Protein AF-A0A1R3XS45-F1 (afdb_monomer)

Organism: NCBI:txid1317125

Secondary structure (DSSP, 8-state):
-----HHHHHHHHHHHHHHHHHHHHHHHHHTHHHHHHHHHH-SHHHHHHHHHHTT--HHHHHHHHHHHHHHHHHHHHHHHHHHHHHHTTSTTHHHHHHHHHHHHHHHHHTTTTSHHHHHHHH--S---S-HHHHHHHHHHHHHHHHHHHHHHHHHHHHHHHHHHS--

Structure (mmCIF, N/CA/C/O backbone):
data_AF-A0A1R3XS45-F1
#
_entry.id   AF-A0A1R3XS45-F1
#
loop_
_atom_site.group_PDB
_atom_site.id
_atom_site.type_symbol
_atom_site.label_atom_id
_atom_site.label_alt_id
_atom_site.label_comp_id
_atom_site.label_asym_id
_atom_site.label_entity_id
_atom_site.label_seq_id
_atom_site.pdbx_PDB_ins_code
_atom_site.Cartn_x
_atom_site.Cartn_y
_atom_site.Cartn_z
_atom_site.occupancy
_atom_site.B_iso_or_equiv
_atom_site.auth_seq_id
_atom_site.auth_comp_id
_atom_site.auth_asym_id
_atom_site.auth_atom_id
_atom_site.pdbx_PDB_model_num
ATOM 1 N N . MET A 1 1 ? -26.686 -1.745 24.309 1.00 45.44 1 MET A N 1
ATOM 2 C CA . MET A 1 1 ? -26.569 -1.047 23.006 1.00 45.44 1 MET A CA 1
ATOM 3 C C . MET A 1 1 ? -25.099 -0.958 22.604 1.00 45.44 1 MET A C 1
ATOM 5 O O . MET A 1 1 ? -24.322 -0.316 23.303 1.00 45.44 1 MET A O 1
ATOM 9 N N . HIS A 1 2 ? -24.717 -1.676 21.542 1.00 52.62 2 HIS A N 1
ATOM 10 C CA . HIS A 1 2 ? -23.348 -1.794 21.024 1.00 52.62 2 HIS A CA 1
ATOM 11 C C . HIS A 1 2 ? -22.752 -0.427 20.671 1.00 52.62 2 HIS A C 1
ATOM 13 O O . HIS A 1 2 ? -23.305 0.284 19.835 1.00 52.62 2 HIS A O 1
ATOM 19 N N . ARG A 1 3 ? -21.625 -0.037 21.280 1.00 69.44 3 ARG A N 1
ATOM 20 C CA . ARG A 1 3 ? -20.949 1.216 20.907 1.00 69.44 3 ARG A CA 1
ATOM 21 C C . ARG A 1 3 ? -19.872 0.953 19.863 1.00 69.44 3 ARG A C 1
ATOM 23 O O . ARG A 1 3 ? -18.683 0.903 20.165 1.00 69.44 3 ARG A O 1
ATOM 30 N N . ILE A 1 4 ? -20.329 0.824 18.624 1.00 80.19 4 ILE A N 1
ATOM 31 C CA . ILE A 1 4 ? -19.504 0.999 17.431 1.00 80.19 4 ILE A CA 1
ATOM 32 C C . ILE A 1 4 ? -19.031 2.462 17.403 1.00 80.19 4 ILE A C 1
ATOM 34 O O . ILE A 1 4 ? -19.845 3.380 17.505 1.00 80.19 4 ILE A O 1
ATOM 38 N N . ASN A 1 5 ? -17.719 2.691 17.307 1.00 85.06 5 ASN A N 1
ATOM 39 C CA . ASN A 1 5 ? -17.135 4.027 17.230 1.00 85.06 5 ASN A CA 1
ATOM 40 C C . ASN A 1 5 ? -16.696 4.32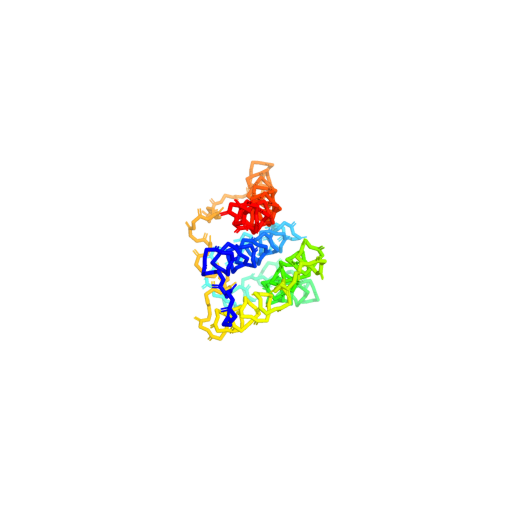7 15.784 1.00 85.06 5 ASN A C 1
ATOM 42 O O . ASN A 1 5 ? -15.669 3.801 15.340 1.00 85.06 5 ASN A O 1
ATOM 46 N N . PRO A 1 6 ? -17.409 5.205 15.053 1.00 86.00 6 PRO A N 1
ATOM 47 C CA . PRO A 1 6 ? -17.110 5.483 13.649 1.00 86.00 6 PRO A CA 1
ATOM 48 C C . PRO A 1 6 ? -15.720 6.097 13.452 1.00 86.00 6 PRO A C 1
ATOM 50 O O . PRO A 1 6 ? -15.079 5.835 12.442 1.00 86.00 6 PRO A O 1
ATOM 53 N N . ARG A 1 7 ? -15.191 6.842 14.436 1.00 88.38 7 ARG A N 1
ATOM 54 C CA . ARG A 1 7 ? -13.832 7.407 14.352 1.00 88.38 7 ARG A CA 1
ATOM 55 C C . ARG A 1 7 ? -12.769 6.313 14.325 1.00 88.38 7 ARG A C 1
ATOM 57 O O . ARG A 1 7 ? -11.798 6.420 13.588 1.00 88.38 7 ARG A O 1
ATOM 64 N N . VAL A 1 8 ? -12.961 5.255 15.112 1.00 87.75 8 VAL A N 1
ATOM 65 C CA . VAL A 1 8 ? -12.041 4.110 15.154 1.00 87.75 8 VAL A CA 1
ATOM 66 C C . VAL A 1 8 ? -12.127 3.330 13.841 1.00 87.75 8 VAL A C 1
ATOM 68 O O . VAL A 1 8 ? -11.094 2.982 13.283 1.00 87.75 8 VAL A O 1
ATOM 71 N N . ILE A 1 9 ? -13.331 3.128 13.296 1.00 89.31 9 ILE A N 1
ATOM 72 C CA . ILE A 1 9 ? -13.514 2.476 11.987 1.00 89.31 9 ILE A CA 1
ATOM 73 C C . ILE A 1 9 ? -12.807 3.261 10.880 1.00 89.31 9 ILE A C 1
ATOM 75 O O . ILE A 1 9 ? -12.050 2.675 10.111 1.00 89.31 9 ILE A O 1
ATOM 79 N N . LEU A 1 10 ? -13.019 4.578 10.818 1.00 89.75 10 LEU A N 1
ATOM 80 C CA . LEU A 1 10 ? -12.393 5.442 9.817 1.00 89.75 10 LEU A CA 1
ATOM 81 C C . LEU A 1 10 ? -10.867 5.407 9.925 1.00 89.75 10 LEU A C 1
ATOM 83 O O . LEU A 1 10 ? -10.193 5.242 8.914 1.00 89.75 10 LEU A O 1
ATOM 87 N N . LEU A 1 11 ? -10.321 5.480 11.145 1.00 91.50 11 LEU A N 1
ATOM 88 C CA . LEU A 1 11 ? -8.878 5.379 11.366 1.00 91.50 11 LEU A CA 1
ATOM 89 C C . LEU A 1 11 ? -8.320 4.045 10.875 1.00 91.50 11 LEU A C 1
ATOM 91 O O . LEU A 1 11 ? -7.337 4.038 10.148 1.00 91.50 11 LEU A O 1
ATOM 95 N N . HIS A 1 12 ? -8.948 2.923 11.221 1.00 91.19 12 HIS A N 1
ATOM 96 C CA . HIS A 1 12 ? -8.464 1.612 10.787 1.00 91.19 12 HIS A CA 1
ATOM 97 C C . HIS A 1 12 ? -8.687 1.355 9.289 1.00 91.19 12 HIS A C 1
ATOM 99 O O . HIS A 1 12 ? -7.879 0.671 8.671 1.00 91.19 12 HIS A O 1
ATOM 105 N N . SER A 1 13 ? -9.701 1.968 8.675 1.00 91.06 13 SER A N 1
ATOM 106 C CA . SER A 1 13 ? -9.865 1.967 7.214 1.00 91.06 13 SER A CA 1
ATOM 107 C C . SER A 1 13 ? -8.743 2.761 6.534 1.00 91.06 13 SER A C 1
ATOM 109 O O . SER A 1 13 ? -8.177 2.315 5.540 1.00 91.06 13 SER A O 1
ATOM 111 N N . LEU A 1 14 ? -8.351 3.899 7.116 1.00 91.81 14 LEU A N 1
ATOM 112 C CA . LEU A 1 14 ? -7.218 4.696 6.647 1.00 91.81 14 LEU A CA 1
ATOM 113 C C . LEU A 1 14 ? -5.878 3.966 6.837 1.00 91.81 14 LEU A C 1
ATOM 115 O O . LEU A 1 14 ? -5.014 4.054 5.973 1.00 91.81 14 LEU A O 1
ATOM 119 N N . VAL A 1 15 ? -5.712 3.199 7.922 1.00 92.94 15 VAL A N 1
ATOM 120 C CA . VAL A 1 15 ? -4.543 2.320 8.125 1.00 92.94 15 VAL A CA 1
ATOM 121 C C . VAL A 1 15 ? -4.417 1.317 6.980 1.00 92.94 15 VAL A C 1
ATOM 123 O O . VAL A 1 15 ? -3.327 1.153 6.441 1.00 92.94 15 VAL A O 1
ATOM 126 N N . VAL A 1 16 ? -5.522 0.671 6.593 1.00 93.00 16 VAL A N 1
ATOM 127 C CA . VAL A 1 16 ? -5.547 -0.280 5.472 1.00 93.00 16 VAL A CA 1
ATOM 128 C C . VAL A 1 16 ? -5.179 0.403 4.158 1.00 93.00 16 VAL A C 1
ATOM 130 O O . VAL A 1 16 ? -4.347 -0.117 3.417 1.00 93.00 16 VAL A O 1
ATOM 133 N N . LEU A 1 17 ? -5.741 1.585 3.900 1.00 91.56 17 LEU A N 1
ATOM 134 C CA . LEU A 1 17 ? -5.447 2.359 2.696 1.00 91.56 17 LEU A CA 1
ATOM 135 C C . LEU A 1 17 ? -3.959 2.732 2.607 1.00 91.56 17 LEU A C 1
ATOM 137 O O . LEU A 1 17 ? -3.305 2.461 1.605 1.00 91.56 17 LEU A O 1
ATOM 141 N N . LEU A 1 18 ? -3.396 3.294 3.677 1.00 91.75 18 LEU A N 1
ATOM 142 C CA . LEU A 1 18 ? -1.988 3.699 3.711 1.00 91.75 18 LEU A CA 1
ATOM 143 C C . LEU A 1 18 ? -1.037 2.504 3.617 1.00 91.75 18 LEU A C 1
ATOM 145 O O . LEU A 1 18 ? -0.010 2.600 2.953 1.00 91.75 18 LEU A O 1
ATOM 149 N N . ALA A 1 19 ? -1.377 1.376 4.245 1.00 92.94 19 ALA A N 1
ATOM 150 C CA . ALA A 1 19 ? -0.594 0.151 4.132 1.00 92.94 19 ALA A CA 1
ATOM 151 C C . ALA A 1 19 ? -0.621 -0.415 2.701 1.00 92.94 19 ALA A C 1
ATOM 153 O O . ALA A 1 19 ? 0.425 -0.801 2.184 1.00 92.94 19 ALA A O 1
ATOM 154 N N . SER A 1 20 ? -1.781 -0.396 2.033 1.00 91.88 20 SER A N 1
ATOM 155 C CA . SER A 1 20 ? -1.909 -0.724 0.604 1.00 91.88 20 SER A CA 1
ATOM 156 C C . SER A 1 20 ? -0.968 0.137 -0.239 1.00 91.88 20 SER A C 1
ATOM 158 O O . SER A 1 20 ? -0.172 -0.375 -1.023 1.00 91.88 20 SER A O 1
ATOM 160 N N . TYR A 1 21 ? -0.988 1.449 -0.012 1.00 89.62 21 TYR A N 1
ATOM 161 C CA . TYR A 1 21 ? -0.171 2.403 -0.758 1.00 89.62 21 TYR A CA 1
ATOM 162 C C . TYR A 1 21 ? 1.328 2.257 -0.470 1.00 89.62 21 TYR A C 1
ATOM 164 O O . TYR A 1 21 ? 2.150 2.404 -1.374 1.00 89.62 21 TYR A O 1
ATOM 172 N N . ALA A 1 22 ? 1.699 1.915 0.766 1.00 90.94 22 ALA A N 1
ATOM 173 C CA . ALA A 1 22 ? 3.078 1.601 1.113 1.00 90.94 22 ALA A CA 1
ATOM 174 C C . ALA A 1 22 ? 3.572 0.389 0.307 1.00 90.94 22 ALA A C 1
ATOM 176 O O . ALA A 1 22 ? 4.653 0.425 -0.270 1.00 90.94 22 ALA A O 1
ATOM 177 N N . PHE A 1 23 ? 2.773 -0.670 0.196 1.00 91.56 23 PHE A N 1
ATOM 178 C CA . PHE A 1 23 ? 3.181 -1.850 -0.567 1.00 91.56 23 PHE A CA 1
ATOM 179 C C . PHE A 1 23 ? 3.238 -1.589 -2.074 1.00 91.56 23 PHE A C 1
ATOM 181 O O . PHE A 1 23 ? 4.116 -2.131 -2.738 1.00 91.56 23 PHE A O 1
ATOM 188 N N . VAL A 1 24 ? 2.384 -0.715 -2.610 1.00 88.38 24 VAL A N 1
ATOM 189 C CA . VAL A 1 24 ? 2.525 -0.217 -3.989 1.00 88.38 24 VAL A CA 1
ATOM 190 C C . VAL A 1 24 ? 3.875 0.482 -4.177 1.00 88.38 24 VAL A C 1
ATOM 192 O O . VAL A 1 24 ? 4.607 0.166 -5.111 1.00 88.38 24 VAL A O 1
ATOM 195 N N . ALA A 1 25 ? 4.262 1.365 -3.249 1.00 87.12 25 ALA A N 1
ATOM 196 C CA . ALA A 1 25 ? 5.581 2.002 -3.270 1.00 87.12 25 ALA A CA 1
ATOM 197 C C . ALA A 1 25 ? 6.726 0.980 -3.205 1.00 87.12 25 ALA A C 1
ATOM 199 O O . ALA A 1 25 ? 7.701 1.095 -3.944 1.00 87.12 25 ALA A O 1
ATOM 200 N N . LEU A 1 26 ? 6.582 -0.058 -2.379 1.00 88.19 26 LEU A N 1
ATOM 201 C CA . LEU A 1 26 ? 7.533 -1.165 -2.307 1.00 88.19 26 LEU A CA 1
ATOM 202 C C . LEU A 1 26 ? 7.631 -1.932 -3.637 1.00 88.19 26 LEU A C 1
ATOM 204 O O . LEU A 1 26 ? 8.729 -2.306 -4.041 1.00 88.19 26 LEU A O 1
ATOM 208 N N . GLY A 1 27 ? 6.513 -2.117 -4.343 1.00 87.56 27 GLY A N 1
ATOM 209 C CA . GLY A 1 27 ? 6.486 -2.710 -5.680 1.00 87.56 27 GLY A CA 1
ATOM 210 C C . GLY A 1 27 ? 7.295 -1.910 -6.703 1.00 87.56 27 GLY A C 1
ATOM 211 O O . GLY A 1 27 ? 8.008 -2.497 -7.513 1.00 87.56 27 GLY A O 1
ATOM 212 N N . TYR A 1 28 ? 7.261 -0.575 -6.638 1.00 84.31 28 TYR A N 1
ATOM 213 C CA . TYR A 1 28 ? 8.108 0.278 -7.482 1.00 84.31 28 TYR A CA 1
ATOM 214 C C . TYR A 1 2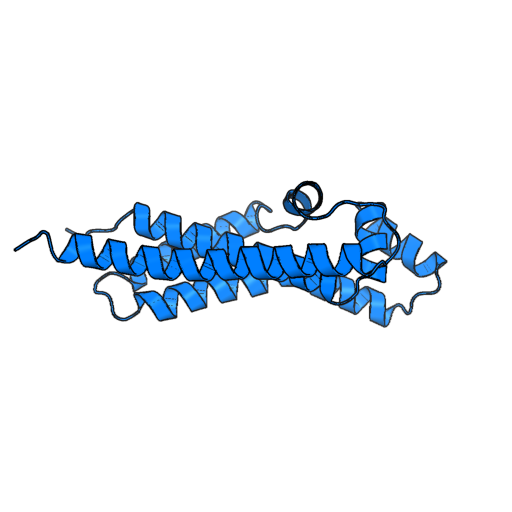8 ? 9.600 0.208 -7.111 1.00 84.31 28 TYR A C 1
ATOM 216 O O . TYR A 1 28 ? 10.455 0.347 -7.982 1.00 84.31 28 TYR A O 1
ATOM 224 N N . ILE A 1 29 ? 9.930 -0.041 -5.839 1.00 85.25 29 ILE A N 1
ATOM 225 C CA . ILE A 1 29 ? 11.319 -0.218 -5.375 1.00 85.25 29 ILE A CA 1
ATOM 226 C C . ILE A 1 29 ? 11.882 -1.584 -5.796 1.00 85.25 29 ILE A C 1
ATOM 228 O O . ILE A 1 29 ? 13.084 -1.695 -6.031 1.00 85.25 29 ILE A O 1
ATOM 232 N N . TYR A 1 30 ? 11.031 -2.610 -5.905 1.00 86.06 30 TYR A N 1
ATOM 233 C CA . TYR A 1 30 ? 11.434 -3.976 -6.259 1.00 86.06 30 TYR A CA 1
ATOM 234 C C . TYR A 1 30 ? 12.234 -4.039 -7.568 1.00 86.06 30 TYR A C 1
ATOM 236 O O . TYR A 1 30 ? 13.236 -4.749 -7.638 1.00 86.06 30 TYR A O 1
ATOM 244 N N . ASP A 1 31 ? 11.817 -3.275 -8.580 1.00 84.00 31 ASP A N 1
ATOM 245 C CA . ASP A 1 31 ? 12.520 -3.177 -9.856 1.00 84.00 31 ASP A CA 1
ATOM 246 C C . ASP A 1 31 ? 12.386 -1.766 -10.443 1.00 84.00 31 ASP A C 1
ATOM 248 O O . ASP A 1 31 ? 11.514 -1.492 -11.266 1.00 84.00 31 ASP A O 1
ATOM 252 N N . VAL A 1 32 ? 13.247 -0.854 -9.982 1.00 79.12 32 VAL A N 1
ATOM 253 C CA . VAL A 1 32 ? 13.203 0.574 -10.345 1.00 79.12 32 VAL A CA 1
ATOM 254 C C . VAL A 1 32 ? 13.289 0.822 -11.865 1.00 79.12 32 VAL A C 1
ATOM 256 O O . VAL A 1 32 ? 12.491 1.611 -12.367 1.00 79.12 32 VAL A O 1
ATOM 259 N N . PRO A 1 33 ? 14.167 0.148 -12.640 1.00 79.12 33 PRO A N 1
ATOM 260 C CA . PRO A 1 33 ? 14.183 0.306 -14.096 1.00 79.12 33 PRO A CA 1
ATOM 261 C C . PRO A 1 33 ? 12.855 -0.054 -14.779 1.00 79.12 33 PRO A C 1
ATOM 263 O O . PRO A 1 33 ? 12.404 0.663 -15.670 1.00 79.12 33 PRO A O 1
ATOM 266 N N . LEU A 1 34 ? 12.210 -1.154 -14.371 1.00 80.69 34 LEU A N 1
ATOM 267 C CA . LEU A 1 34 ? 10.907 -1.545 -14.923 1.00 80.69 34 LEU A CA 1
ATOM 268 C C . LEU A 1 34 ? 9.775 -0.649 -14.415 1.00 80.69 34 LEU A C 1
ATOM 270 O O . LEU A 1 34 ? 8.854 -0.339 -15.165 1.00 80.69 34 LEU A O 1
ATOM 274 N N . ALA A 1 35 ? 9.867 -0.192 -13.170 1.00 80.19 35 ALA A N 1
ATOM 275 C CA . ALA A 1 35 ? 8.970 0.799 -12.601 1.00 80.19 35 ALA A CA 1
ATOM 276 C C . ALA A 1 35 ? 8.965 2.101 -13.399 1.00 80.19 35 ALA A C 1
ATOM 278 O O . ALA A 1 35 ? 7.890 2.579 -13.733 1.00 80.19 35 ALA A O 1
ATOM 279 N N . GLU A 1 36 ? 10.125 2.653 -13.750 1.00 76.81 36 GLU A N 1
ATOM 280 C CA . GLU A 1 36 ? 10.198 3.868 -14.568 1.00 76.81 36 GLU A CA 1
ATOM 281 C C . GLU A 1 36 ? 9.575 3.657 -15.950 1.00 76.81 36 GLU A C 1
ATOM 283 O O . GLU A 1 36 ? 8.742 4.457 -16.369 1.00 76.81 36 GLU A O 1
ATOM 288 N N . LEU A 1 37 ? 9.874 2.533 -16.606 1.00 76.19 37 LEU A N 1
ATOM 289 C CA . LEU A 1 37 ? 9.288 2.193 -17.903 1.00 76.19 37 LEU A CA 1
ATOM 290 C C . LEU A 1 37 ? 7.755 2.054 -17.837 1.00 76.19 37 LEU A C 1
ATOM 292 O O . LEU A 1 37 ? 7.034 2.484 -18.740 1.00 76.19 37 LEU A O 1
ATOM 296 N N . TYR A 1 38 ? 7.244 1.467 -16.755 1.00 77.19 38 TYR A N 1
ATOM 297 C CA . TYR A 1 38 ? 5.813 1.359 -16.474 1.00 77.19 38 TYR A CA 1
ATOM 298 C C . TYR A 1 38 ? 5.177 2.725 -16.158 1.00 77.19 38 TYR A C 1
ATOM 300 O O . TYR A 1 38 ? 4.057 3.037 -16.579 1.00 77.19 38 TYR A O 1
ATOM 308 N N . LEU A 1 39 ? 5.905 3.585 -15.446 1.00 75.19 39 LEU A N 1
ATOM 309 C CA . LEU A 1 39 ? 5.469 4.940 -15.132 1.00 75.19 39 LEU A CA 1
ATOM 310 C C . LEU A 1 39 ? 5.416 5.832 -16.384 1.00 75.19 39 LEU A C 1
ATOM 312 O O . LEU A 1 39 ? 4.485 6.623 -16.506 1.00 75.19 39 LEU A O 1
ATOM 316 N N . GLU A 1 40 ? 6.338 5.666 -17.332 1.00 71.38 40 GLU A N 1
ATOM 317 C CA . GLU A 1 40 ? 6.357 6.406 -18.602 1.00 71.38 40 GLU A CA 1
ATOM 318 C C . GLU A 1 40 ? 5.248 5.983 -19.572 1.00 71.38 40 GLU A C 1
ATOM 320 O O . GLU A 1 40 ? 4.685 6.820 -20.273 1.00 71.38 40 GLU A O 1
ATOM 325 N N . THR A 1 41 ? 4.919 4.692 -19.619 1.00 67.12 41 THR A N 1
ATOM 326 C CA . THR A 1 41 ? 3.960 4.144 -20.595 1.00 67.12 41 THR A CA 1
ATOM 327 C C . THR A 1 41 ? 2.497 4.275 -20.175 1.00 67.12 41 THR A C 1
ATOM 329 O O . THR A 1 41 ? 1.629 4.328 -21.046 1.00 67.12 41 THR A O 1
ATOM 332 N N . ASP A 1 42 ? 2.229 4.349 -18.867 1.00 66.69 42 ASP A N 1
ATOM 333 C CA . ASP A 1 42 ? 0.885 4.527 -18.281 1.00 66.69 42 ASP A CA 1
ATOM 334 C C . ASP A 1 42 ? -0.163 3.490 -18.696 1.00 66.69 42 ASP A C 1
ATOM 336 O O . ASP A 1 42 ? -1.364 3.710 -18.581 1.00 66.69 42 ASP A O 1
ATOM 340 N N . ASP A 1 43 ? 0.307 2.337 -19.165 1.00 67.19 43 ASP A N 1
ATOM 341 C CA . ASP A 1 43 ? -0.512 1.270 -19.721 1.00 67.19 43 ASP A CA 1
ATOM 342 C C . ASP A 1 43 ? 0.302 -0.034 -19.696 1.00 67.19 43 ASP A C 1
ATOM 344 O O . ASP A 1 43 ? 1.410 -0.086 -20.239 1.00 67.19 43 ASP A O 1
ATOM 348 N N . LEU A 1 44 ? -0.235 -1.082 -19.059 1.00 66.75 44 LEU A N 1
ATOM 349 C CA . LEU A 1 44 ? 0.413 -2.397 -18.953 1.00 66.75 44 LEU A CA 1
ATOM 350 C C . LEU A 1 44 ? 0.701 -3.008 -20.335 1.00 66.75 44 LEU A C 1
ATOM 352 O O . LEU A 1 44 ? 1.776 -3.571 -20.540 1.00 66.75 44 LEU A O 1
ATOM 356 N N . ASP A 1 45 ? -0.190 -2.817 -21.310 1.00 66.75 45 ASP A N 1
ATOM 357 C CA . ASP A 1 45 ? -0.036 -3.383 -22.654 1.00 66.75 45 ASP A CA 1
ATOM 358 C C . ASP A 1 45 ? 1.047 -2.649 -23.461 1.00 66.75 45 ASP A C 1
ATOM 360 O O . ASP A 1 45 ? 1.674 -3.217 -24.364 1.00 66.75 45 ASP A O 1
ATOM 364 N N . LYS A 1 46 ? 1.288 -1.368 -23.152 1.00 66.75 46 LYS A N 1
ATOM 365 C CA . LYS A 1 46 ? 2.379 -0.576 -23.747 1.00 66.75 46 LYS A CA 1
ATOM 366 C C . LYS A 1 46 ? 3.699 -0.809 -23.024 1.00 66.75 46 LYS A C 1
ATOM 368 O O . LYS A 1 46 ? 4.742 -0.833 -23.678 1.00 66.75 46 LYS A O 1
ATOM 373 N N . PHE A 1 47 ? 3.655 -1.029 -21.713 1.00 71.75 47 PHE A N 1
ATOM 374 C CA . PHE A 1 47 ? 4.804 -1.413 -20.905 1.00 71.75 47 PHE A CA 1
ATOM 375 C C . PHE A 1 47 ? 5.422 -2.722 -21.398 1.00 71.75 47 PHE A C 1
ATOM 377 O O . PHE A 1 47 ? 6.621 -2.752 -21.662 1.00 71.75 47 PHE A O 1
ATOM 384 N N . GLU A 1 48 ? 4.623 -3.772 -21.610 1.00 67.06 48 GLU A N 1
ATOM 385 C CA . GLU A 1 48 ? 5.136 -5.061 -22.094 1.00 67.06 48 GLU A CA 1
ATOM 386 C C . GLU A 1 48 ? 5.787 -4.940 -23.478 1.00 67.06 48 GLU A C 1
ATOM 388 O O . GLU A 1 48 ? 6.851 -5.511 -23.725 1.00 67.06 48 GLU A O 1
ATOM 393 N N . ARG A 1 49 ? 5.207 -4.135 -24.380 1.00 69.94 49 ARG A N 1
ATOM 394 C CA . ARG A 1 49 ? 5.817 -3.852 -25.691 1.00 69.94 49 ARG A CA 1
ATOM 395 C C . ARG A 1 49 ? 7.133 -3.096 -25.557 1.00 69.94 49 ARG A C 1
ATOM 397 O O . ARG A 1 49 ? 8.100 -3.469 -26.213 1.00 69.94 49 ARG A O 1
ATOM 404 N N . SER A 1 50 ? 7.181 -2.067 -24.713 1.00 68.38 50 SER A N 1
ATOM 405 C CA . SER A 1 50 ? 8.390 -1.272 -24.486 1.00 68.38 50 SER A CA 1
ATOM 406 C C . SER A 1 50 ? 9.499 -2.119 -23.849 1.00 68.38 50 SER A C 1
ATOM 408 O O . SER A 1 50 ? 10.628 -2.141 -24.330 1.00 68.38 50 SER A O 1
ATOM 410 N N . ALA A 1 51 ? 9.171 -2.927 -22.838 1.00 67.94 51 ALA A N 1
ATOM 411 C CA . ALA A 1 51 ? 10.121 -3.805 -22.158 1.00 67.94 51 ALA A CA 1
ATOM 412 C C . ALA A 1 51 ? 10.696 -4.881 -23.096 1.00 67.94 51 ALA A C 1
ATOM 414 O O . ALA A 1 51 ? 11.895 -5.166 -23.050 1.00 67.94 51 ALA A O 1
ATOM 415 N N . ASN A 1 52 ? 9.869 -5.414 -24.002 1.00 71.06 52 ASN A N 1
ATOM 416 C CA . ASN A 1 52 ? 10.319 -6.317 -25.061 1.00 71.06 52 ASN A CA 1
ATOM 417 C C . ASN A 1 52 ? 11.241 -5.618 -26.078 1.00 71.06 52 ASN A C 1
ATOM 419 O O . ASN A 1 52 ? 12.214 -6.227 -26.522 1.00 71.06 52 ASN A O 1
ATOM 423 N N . MET A 1 53 ? 11.001 -4.342 -26.416 1.00 68.12 53 MET A N 1
ATOM 424 C CA . MET A 1 53 ? 11.909 -3.567 -27.281 1.00 68.12 53 MET A CA 1
ATOM 425 C C . MET A 1 53 ? 13.287 -3.356 -26.638 1.00 68.12 53 MET A C 1
ATOM 427 O O . MET A 1 53 ? 14.297 -3.411 -27.336 1.00 68.12 53 MET A O 1
ATOM 431 N N . TYR A 1 54 ? 13.347 -3.189 -25.314 1.00 70.88 54 TYR A N 1
ATOM 432 C CA . TYR A 1 54 ? 14.602 -3.098 -24.554 1.00 70.88 54 TYR A CA 1
ATOM 433 C C . TYR A 1 54 ? 15.244 -4.464 -24.235 1.00 70.88 54 TYR A C 1
ATOM 435 O O . TYR A 1 54 ? 16.188 -4.522 -23.449 1.00 70.88 54 TYR A O 1
ATOM 443 N N . GLN A 1 55 ? 14.758 -5.559 -24.837 1.00 74.69 55 GLN A N 1
ATOM 444 C CA . GLN A 1 55 ? 15.244 -6.932 -24.622 1.00 74.69 55 GLN A CA 1
ATOM 445 C C . GLN A 1 55 ? 15.220 -7.376 -23.150 1.00 74.69 55 GLN A C 1
ATOM 447 O O . GLN A 1 55 ? 16.035 -8.196 -22.715 1.00 74.69 55 GLN A O 1
ATOM 452 N N . VAL A 1 56 ? 14.291 -6.846 -22.350 1.00 78.38 56 VAL A N 1
ATOM 453 C CA . VAL A 1 56 ? 14.151 -7.287 -20.963 1.00 78.38 56 VAL A CA 1
ATOM 454 C C . VAL A 1 56 ? 13.592 -8.709 -20.943 1.00 78.38 56 VAL A C 1
ATOM 456 O O . VAL A 1 56 ? 12.654 -9.040 -21.660 1.00 78.38 56 VAL A O 1
ATOM 459 N N . ASN A 1 57 ? 14.174 -9.566 -20.103 1.00 82.88 57 ASN A N 1
ATOM 460 C CA . ASN A 1 57 ? 13.735 -10.948 -19.943 1.00 82.88 57 ASN A CA 1
ATOM 461 C C . ASN A 1 57 ? 12.235 -11.020 -19.581 1.00 82.88 57 ASN A C 1
ATOM 463 O O . ASN A 1 57 ? 11.812 -10.432 -18.582 1.00 82.88 57 ASN A O 1
ATOM 467 N N . ALA A 1 58 ? 11.457 -11.788 -20.350 1.00 78.88 58 ALA A N 1
ATOM 468 C CA . ALA A 1 58 ? 10.019 -11.980 -20.151 1.00 78.88 58 ALA A CA 1
ATOM 469 C C . ALA A 1 58 ? 9.656 -12.481 -18.740 1.00 78.88 58 ALA A C 1
ATOM 471 O O . ALA A 1 58 ? 8.645 -12.064 -18.180 1.00 78.88 58 ALA A O 1
ATOM 472 N N . ASP A 1 59 ? 10.504 -13.308 -18.119 1.00 85.88 59 ASP A N 1
ATOM 473 C CA . ASP A 1 59 ? 10.303 -13.781 -16.740 1.00 85.88 59 ASP A CA 1
ATOM 474 C C . ASP A 1 59 ? 10.408 -12.633 -15.718 1.00 85.88 59 ASP A C 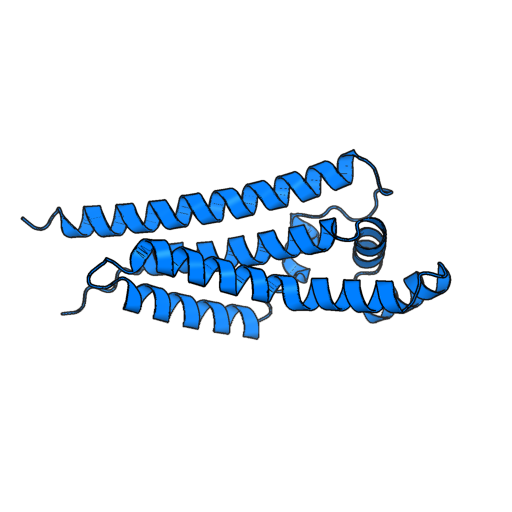1
ATOM 476 O O . ASP A 1 59 ? 9.652 -12.569 -14.747 1.00 85.88 59 ASP A O 1
ATOM 480 N N . ARG A 1 60 ? 11.302 -11.666 -15.960 1.00 83.38 60 ARG A N 1
ATOM 481 C CA . ARG A 1 60 ? 11.450 -10.467 -15.121 1.00 83.38 60 ARG A CA 1
ATOM 482 C C . ARG A 1 60 ? 10.239 -9.542 -15.262 1.00 83.38 60 ARG A C 1
ATOM 484 O O . ARG A 1 60 ? 9.735 -9.061 -14.250 1.00 83.38 60 ARG A O 1
ATOM 491 N N . ILE A 1 61 ? 9.748 -9.351 -16.490 1.00 81.88 61 ILE A N 1
ATOM 492 C CA . ILE A 1 61 ? 8.526 -8.580 -16.779 1.00 81.88 61 ILE A CA 1
ATOM 493 C C . ILE A 1 61 ? 7.326 -9.221 -16.072 1.00 81.88 61 ILE A C 1
ATOM 495 O O . ILE A 1 61 ? 6.628 -8.547 -15.320 1.00 81.88 61 ILE A O 1
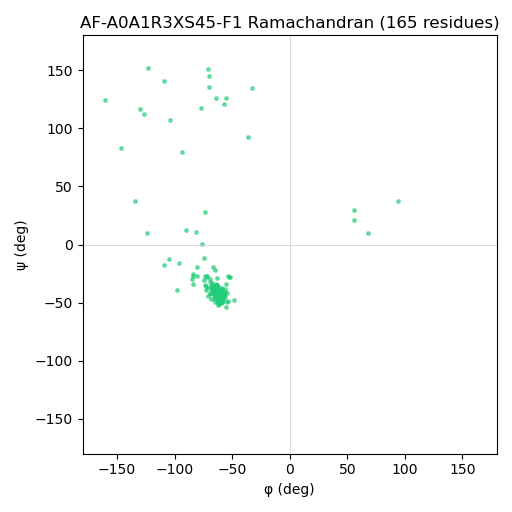ATOM 499 N N . GLY A 1 62 ? 7.131 -10.535 -16.228 1.00 84.38 62 GLY A N 1
ATOM 500 C CA . GLY A 1 62 ? 6.029 -11.260 -15.592 1.00 84.38 62 GLY A CA 1
ATOM 501 C C . GLY A 1 62 ? 6.048 -11.150 -14.065 1.00 84.38 62 GLY A C 1
ATOM 502 O O . GLY A 1 62 ? 5.022 -10.862 -13.449 1.00 84.38 62 GLY A O 1
ATOM 503 N N . LYS A 1 63 ? 7.223 -11.299 -13.440 1.00 87.25 63 LYS A N 1
ATOM 504 C CA . LYS A 1 63 ? 7.392 -11.102 -11.990 1.00 87.25 63 LYS A CA 1
ATOM 505 C C . LYS A 1 63 ? 7.061 -9.677 -11.559 1.00 87.25 63 LYS A C 1
ATOM 507 O O . LYS A 1 63 ? 6.355 -9.503 -10.569 1.00 87.25 63 LYS A O 1
ATOM 512 N N . PHE A 1 64 ? 7.523 -8.674 -12.302 1.00 86.44 64 PHE A N 1
ATOM 513 C CA . PHE A 1 64 ? 7.221 -7.275 -12.011 1.00 86.44 64 PHE A CA 1
ATOM 514 C C . PHE A 1 64 ? 5.715 -6.989 -12.086 1.00 86.44 64 PHE A C 1
ATOM 516 O O . PHE A 1 64 ? 5.148 -6.440 -11.141 1.00 86.44 64 PHE A O 1
ATOM 523 N N . THR A 1 65 ? 5.042 -7.440 -13.148 1.00 84.81 65 THR A N 1
ATOM 524 C CA . THR A 1 65 ? 3.590 -7.284 -13.317 1.00 84.81 65 THR A CA 1
ATOM 525 C C . THR A 1 65 ? 2.812 -7.958 -12.186 1.00 84.81 65 THR A C 1
ATOM 527 O O . THR A 1 65 ? 1.868 -7.378 -11.649 1.00 84.81 65 THR A O 1
ATOM 530 N N . LEU A 1 66 ? 3.224 -9.159 -11.764 1.00 89.00 66 LEU A N 1
ATOM 531 C CA . LEU A 1 66 ? 2.623 -9.842 -10.615 1.00 89.00 66 LEU A CA 1
ATOM 532 C C . LEU A 1 66 ? 2.806 -9.039 -9.322 1.00 89.00 66 LEU A C 1
ATOM 534 O O . LEU A 1 66 ? 1.842 -8.861 -8.578 1.00 89.00 66 LEU A O 1
ATOM 538 N N . VAL A 1 67 ? 4.011 -8.524 -9.060 1.00 89.31 67 VAL A N 1
ATOM 539 C CA . VAL A 1 67 ? 4.282 -7.690 -7.879 1.00 89.31 67 VAL A CA 1
ATOM 540 C C . VAL A 1 67 ? 3.391 -6.452 -7.881 1.00 89.31 67 VAL A C 1
ATOM 542 O O . VAL A 1 67 ? 2.718 -6.209 -6.883 1.00 89.31 67 VAL A O 1
ATOM 545 N N . GLN A 1 68 ? 3.309 -5.716 -8.991 1.00 85.00 68 GLN A N 1
ATOM 546 C CA . GLN A 1 68 ? 2.469 -4.517 -9.083 1.00 85.00 68 GLN A CA 1
ATOM 547 C C . GLN A 1 68 ? 0.982 -4.832 -8.900 1.00 85.00 68 GLN A C 1
ATOM 549 O O . GLN A 1 68 ? 0.279 -4.128 -8.178 1.00 85.00 68 GLN A O 1
ATOM 554 N N . LYS A 1 69 ? 0.512 -5.942 -9.480 1.00 85.94 69 LYS A N 1
ATOM 555 C CA . LYS A 1 69 ? -0.880 -6.385 -9.363 1.00 85.94 69 LYS A CA 1
ATOM 556 C C . LYS A 1 69 ? -1.256 -6.789 -7.938 1.00 85.94 69 LYS A C 1
ATOM 558 O O . LYS A 1 69 ? -2.365 -6.502 -7.497 1.00 85.94 69 LYS A O 1
ATOM 563 N N . TYR A 1 70 ? -0.368 -7.478 -7.221 1.00 90.12 70 TYR A N 1
ATOM 564 C CA . TYR A 1 70 ? -0.675 -8.036 -5.899 1.00 90.12 70 TYR A CA 1
ATOM 565 C C . TYR A 1 70 ? -0.230 -7.161 -4.721 1.00 90.12 70 TYR A C 1
ATOM 567 O O . TYR A 1 70 ? -0.730 -7.350 -3.610 1.00 90.12 70 TYR A O 1
ATOM 575 N N . ALA A 1 71 ? 0.652 -6.185 -4.942 1.00 90.25 71 ALA A N 1
ATOM 576 C CA . ALA A 1 71 ? 1.148 -5.278 -3.911 1.00 90.25 71 ALA A CA 1
ATOM 577 C C . ALA A 1 71 ? 0.035 -4.549 -3.127 1.00 90.25 71 ALA A C 1
ATOM 579 O O . ALA A 1 71 ? 0.070 -4.618 -1.894 1.00 90.25 71 ALA A O 1
ATOM 580 N N . PRO A 1 72 ? -0.988 -3.935 -3.763 1.00 89.69 72 PRO A N 1
ATOM 581 C CA . PRO A 1 72 ? -2.086 -3.307 -3.027 1.00 89.69 72 PRO A CA 1
ATOM 582 C C . PRO A 1 72 ? -2.787 -4.270 -2.064 1.00 89.69 72 PRO A C 1
ATOM 584 O O . PRO A 1 72 ? -3.013 -3.961 -0.895 1.00 89.69 72 PRO A O 1
ATOM 587 N N . PHE A 1 73 ? -3.080 -5.485 -2.531 1.00 90.25 73 PHE A N 1
ATOM 588 C CA . PHE A 1 73 ? -3.777 -6.500 -1.741 1.00 90.25 73 PHE A CA 1
ATOM 589 C C . PHE A 1 73 ? -2.924 -6.999 -0.572 1.00 90.25 73 PHE A C 1
ATOM 591 O O . PHE A 1 73 ? -3.439 -7.174 0.534 1.00 90.25 73 PHE A O 1
ATOM 598 N N . ALA A 1 74 ? -1.619 -7.177 -0.791 1.00 92.25 74 ALA A N 1
ATOM 599 C CA . ALA A 1 74 ? -0.679 -7.526 0.268 1.00 92.25 74 ALA A CA 1
ATOM 600 C C . ALA A 1 74 ? -0.619 -6.433 1.349 1.00 92.25 74 ALA A C 1
ATOM 602 O O . ALA A 1 74 ? -0.700 -6.739 2.541 1.00 92.25 74 ALA A O 1
ATOM 603 N N . GLY A 1 75 ? -0.560 -5.160 0.948 1.00 92.38 75 GLY A N 1
ATOM 604 C CA . GLY A 1 75 ? -0.575 -4.034 1.880 1.00 92.38 75 GLY A CA 1
ATOM 605 C C . GLY A 1 75 ? -1.909 -3.878 2.610 1.00 92.38 75 GLY A C 1
ATOM 606 O O . GLY A 1 75 ? -1.928 -3.632 3.816 1.00 92.38 75 GLY A O 1
ATOM 607 N N . ALA A 1 76 ? -3.036 -4.103 1.933 1.00 90.88 76 ALA A N 1
ATOM 608 C CA . ALA A 1 76 ? -4.348 -4.088 2.569 1.00 90.88 76 ALA A CA 1
ATOM 609 C C . ALA A 1 76 ? -4.474 -5.195 3.630 1.00 90.88 76 ALA A C 1
ATOM 611 O O . ALA A 1 76 ? -4.896 -4.930 4.760 1.00 90.88 76 ALA A O 1
ATOM 612 N N . LEU A 1 77 ? -4.035 -6.418 3.308 1.00 93.25 77 LEU A N 1
ATOM 613 C CA . LEU A 1 77 ? -3.992 -7.535 4.253 1.00 93.25 77 LEU A CA 1
ATOM 614 C C . LEU A 1 77 ? -3.096 -7.210 5.454 1.00 93.25 77 LEU A C 1
ATOM 616 O O . 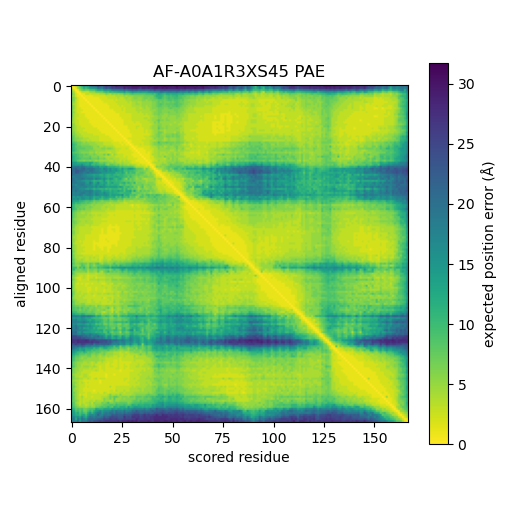LEU A 1 77 ? -3.481 -7.459 6.599 1.00 93.25 77 LEU A O 1
ATOM 620 N N . PHE A 1 78 ? -1.936 -6.596 5.208 1.00 94.75 78 PHE A N 1
ATOM 621 C CA . PHE A 1 78 ? -1.043 -6.124 6.261 1.00 94.75 78 PHE A CA 1
ATOM 622 C C . PHE A 1 78 ? -1.723 -5.088 7.169 1.00 94.75 78 PHE A C 1
ATOM 624 O O . PHE A 1 78 ? -1.676 -5.219 8.391 1.00 94.75 78 PHE A O 1
ATOM 631 N N . GLY A 1 79 ? -2.413 -4.094 6.605 1.00 93.38 79 GLY A N 1
ATOM 632 C CA . GLY A 1 79 ? -3.135 -3.077 7.375 1.00 93.38 79 GLY A CA 1
ATOM 633 C C . GLY A 1 79 ? -4.281 -3.651 8.219 1.00 93.38 79 GLY A C 1
ATOM 634 O O . GLY A 1 79 ? -4.487 -3.227 9.364 1.00 93.38 79 GLY A O 1
ATOM 635 N N . VAL A 1 80 ? -4.990 -4.661 7.704 1.00 92.81 80 VAL A N 1
ATOM 636 C CA . VAL A 1 80 ? -6.011 -5.405 8.460 1.00 92.81 80 VAL A CA 1
ATOM 637 C C . VAL A 1 80 ? -5.361 -6.192 9.599 1.00 92.81 80 VAL A C 1
ATOM 639 O O . VAL A 1 80 ? -5.824 -6.108 10.738 1.00 92.81 80 VAL A O 1
ATOM 642 N N . ALA A 1 81 ? -4.263 -6.906 9.333 1.00 93.75 81 ALA A N 1
ATOM 643 C CA . ALA A 1 81 ? -3.528 -7.663 10.344 1.00 93.75 81 ALA A CA 1
ATOM 644 C C . ALA A 1 81 ? -2.972 -6.753 11.451 1.00 93.75 81 ALA A C 1
ATOM 646 O O . ALA A 1 81 ? -3.116 -7.053 12.638 1.00 93.75 81 ALA A O 1
ATOM 647 N N . LEU A 1 82 ? -2.409 -5.600 11.083 1.00 92.94 82 LEU A N 1
ATOM 648 C CA . LEU A 1 82 ? -1.946 -4.579 12.017 1.00 92.94 82 LEU A CA 1
ATOM 649 C C . LEU A 1 82 ? -3.096 -4.084 12.903 1.00 92.94 82 LEU A C 1
ATOM 651 O O . LEU A 1 82 ? -2.990 -4.082 14.132 1.00 92.94 82 LEU A O 1
ATOM 655 N N . SER A 1 83 ? -4.230 -3.734 12.295 1.00 91.81 83 SER A N 1
ATOM 656 C CA . SER A 1 83 ? -5.440 -3.318 13.010 1.00 91.81 83 SER A CA 1
ATOM 657 C C . SER A 1 83 ? -5.947 -4.406 13.963 1.00 91.81 83 SER A C 1
ATOM 659 O O . SER A 1 83 ? -6.305 -4.114 15.109 1.00 91.81 83 SER A O 1
ATOM 661 N N . PHE A 1 84 ? -5.894 -5.670 13.536 1.00 91.12 84 PHE A N 1
ATOM 662 C CA . PHE A 1 84 ? -6.233 -6.824 14.359 1.00 91.12 84 PHE A CA 1
ATOM 663 C C . PHE A 1 84 ? -5.322 -6.961 15.578 1.00 91.12 84 PHE A C 1
ATOM 665 O O . PHE A 1 84 ? -5.809 -7.022 16.707 1.00 91.12 84 PHE A O 1
ATOM 672 N N . ILE A 1 85 ? -4.002 -6.937 15.389 1.00 91.12 85 ILE A N 1
ATOM 673 C CA . ILE A 1 85 ? -3.023 -7.037 16.483 1.00 91.12 85 ILE A CA 1
ATOM 674 C C . ILE A 1 85 ? -3.254 -5.936 17.526 1.00 91.12 85 ILE A C 1
ATOM 676 O O . ILE A 1 85 ? -3.192 -6.189 18.735 1.00 91.12 85 ILE A O 1
ATOM 680 N N . VAL A 1 86 ? -3.557 -4.726 17.059 1.00 89.44 86 VAL A N 1
ATOM 681 C CA . VAL A 1 86 ? -3.730 -3.531 17.886 1.00 89.44 86 VAL A CA 1
ATOM 682 C C . VAL A 1 86 ? -5.037 -3.553 18.690 1.00 89.44 86 VAL A C 1
ATOM 684 O O . VAL A 1 86 ? -5.034 -3.157 19.863 1.00 89.44 86 VAL A O 1
ATOM 687 N N . LEU A 1 87 ? -6.138 -4.034 18.101 1.00 87.81 87 LEU A N 1
ATOM 688 C CA . LEU A 1 87 ? -7.477 -3.970 18.696 1.00 87.81 87 LEU A CA 1
ATOM 689 C C . LEU A 1 87 ? -8.016 -5.296 19.263 1.00 87.81 87 LEU A C 1
ATOM 691 O O . LEU A 1 87 ? -8.982 -5.248 20.022 1.00 87.81 87 LEU A O 1
ATOM 695 N N . ARG A 1 88 ? -7.410 -6.463 18.991 1.00 84.38 88 ARG A N 1
ATOM 696 C CA . ARG A 1 88 ? -7.955 -7.792 19.377 1.00 84.38 88 ARG A CA 1
ATOM 697 C C . ARG A 1 88 ? -8.307 -7.968 20.858 1.00 84.38 88 ARG A C 1
ATOM 699 O O . ARG A 1 88 ? -9.173 -8.764 21.184 1.00 84.38 88 ARG A O 1
ATOM 706 N N . LYS A 1 89 ? -7.644 -7.242 21.767 1.00 83.50 89 LYS A N 1
ATOM 707 C CA . LYS A 1 89 ? -7.887 -7.318 23.225 1.00 83.50 89 LYS A CA 1
ATOM 708 C C . LYS A 1 89 ? -8.958 -6.334 23.721 1.00 83.50 89 LYS A C 1
ATOM 710 O O . LYS A 1 89 ? -9.015 -6.049 24.914 1.00 83.50 89 LYS A O 1
ATOM 715 N N . LYS A 1 90 ? -9.723 -5.712 22.823 1.00 81.81 90 LYS A N 1
ATOM 716 C CA . LYS A 1 90 ? -10.725 -4.692 23.158 1.00 81.81 90 LYS A CA 1
ATOM 717 C C . LYS A 1 90 ? -12.125 -5.248 22.956 1.00 81.81 90 LYS A C 1
ATOM 719 O O . LYS A 1 90 ? -12.370 -5.926 21.967 1.00 81.81 90 LYS A O 1
ATOM 724 N N . GLU A 1 91 ? -13.027 -4.887 23.865 1.00 71.31 91 GLU A N 1
ATOM 725 C CA . GLU A 1 91 ? -14.396 -5.418 23.990 1.00 71.31 91 GLU A CA 1
ATOM 726 C C . GLU A 1 91 ? -15.215 -5.351 22.686 1.00 71.31 91 GLU A C 1
ATOM 728 O O . GLU A 1 91 ? -16.031 -6.222 22.421 1.00 71.31 91 GLU A O 1
ATOM 733 N N . PHE A 1 92 ? -14.916 -4.385 21.808 1.00 79.69 92 PHE A N 1
ATOM 734 C CA . PHE A 1 92 ? -15.536 -4.254 20.481 1.00 79.69 92 PHE A CA 1
ATOM 735 C C . PHE A 1 92 ? -14.523 -4.243 19.330 1.00 79.69 92 PHE A C 1
ATOM 737 O O . PHE A 1 92 ? -14.882 -3.939 18.195 1.00 79.69 92 PHE A O 1
ATOM 744 N N . GLY A 1 93 ? -13.249 -4.550 19.588 1.00 80.50 93 GLY A N 1
ATOM 745 C CA . GLY A 1 93 ? -12.173 -4.428 18.600 1.00 80.50 93 GLY A CA 1
ATOM 746 C C . GLY A 1 93 ? -12.442 -5.233 17.329 1.00 80.50 93 GLY A C 1
ATOM 747 O O . GLY A 1 93 ? -12.302 -4.702 16.231 1.00 80.50 93 GLY A O 1
ATOM 748 N N . LEU A 1 94 ? -12.925 -6.470 17.480 1.00 85.38 94 LEU A N 1
ATOM 749 C CA . LEU A 1 94 ? -13.248 -7.366 16.364 1.00 85.38 94 LEU A CA 1
ATOM 750 C C . LEU A 1 94 ? -14.340 -6.811 15.442 1.00 85.38 94 LEU A C 1
ATOM 752 O O . LEU A 1 94 ? -14.205 -6.912 14.229 1.00 85.38 94 LEU A O 1
ATOM 756 N N . GLN A 1 95 ? -15.375 -6.167 15.990 1.00 87.06 95 GLN A N 1
ATOM 757 C CA . GLN A 1 95 ? -16.434 -5.551 15.181 1.00 87.06 95 GLN A CA 1
ATOM 758 C C . GLN A 1 95 ? -15.892 -4.386 14.341 1.00 87.06 95 GLN A C 1
ATOM 760 O O . GLN A 1 95 ? -16.224 -4.266 13.167 1.00 87.06 95 GLN A O 1
ATOM 765 N N . HIS A 1 96 ? -15.010 -3.559 14.913 1.00 85.94 96 HIS A N 1
ATOM 766 C CA . HIS A 1 96 ? -14.378 -2.458 14.178 1.00 85.94 96 HIS A CA 1
ATOM 767 C C . HIS A 1 96 ? -13.481 -2.980 13.050 1.00 85.94 96 HIS A C 1
ATOM 769 O O . HIS A 1 96 ? -13.496 -2.423 11.956 1.00 85.94 96 HIS A O 1
ATOM 775 N N . ILE A 1 97 ? -12.738 -4.063 13.303 1.00 86.50 97 ILE A N 1
ATOM 776 C CA . ILE A 1 97 ? -11.885 -4.712 12.299 1.00 86.50 97 ILE A CA 1
ATOM 777 C C . ILE A 1 97 ? -12.735 -5.323 11.184 1.00 86.50 97 ILE A C 1
ATOM 779 O O . ILE A 1 97 ? -12.394 -5.153 10.021 1.00 86.50 97 ILE A O 1
ATOM 783 N N . LEU A 1 98 ? -13.846 -5.988 11.517 1.00 88.94 98 LEU A N 1
ATOM 784 C CA . LEU A 1 98 ? -14.748 -6.565 10.521 1.00 88.94 98 LEU A CA 1
ATOM 785 C C . LEU A 1 98 ? -15.311 -5.481 9.594 1.00 88.94 98 LEU A C 1
ATOM 787 O O . LEU A 1 98 ? -15.308 -5.650 8.381 1.00 88.94 98 LEU A O 1
ATOM 791 N N . ILE A 1 99 ? -15.732 -4.343 10.149 1.00 88.25 99 ILE A N 1
ATOM 792 C CA . ILE A 1 99 ? -16.237 -3.222 9.347 1.00 88.25 99 ILE A CA 1
ATOM 793 C C . ILE A 1 99 ? -15.113 -2.614 8.495 1.00 88.25 99 ILE A C 1
ATOM 795 O O . ILE A 1 99 ? -15.322 -2.358 7.313 1.00 88.25 99 ILE A O 1
ATOM 799 N N . ALA A 1 100 ? -13.911 -2.434 9.051 1.00 86.50 100 ALA A N 1
ATOM 800 C CA . ALA A 1 100 ? -12.757 -1.957 8.288 1.00 86.50 100 ALA A CA 1
ATOM 801 C C . ALA A 1 100 ? -12.369 -2.925 7.153 1.00 86.50 100 ALA A C 1
ATOM 803 O O . ALA A 1 100 ? -12.002 -2.476 6.072 1.00 86.50 100 ALA A O 1
ATOM 804 N N . LEU A 1 101 ? -12.504 -4.238 7.365 1.00 89.19 101 LEU A N 1
ATOM 805 C CA . LEU A 1 101 ? -12.301 -5.260 6.337 1.00 89.19 101 LEU A CA 1
ATOM 806 C C . LEU A 1 101 ? -13.346 -5.149 5.219 1.00 89.19 101 LEU A C 1
ATOM 808 O O . LEU A 1 101 ? -12.981 -5.185 4.049 1.00 89.19 101 LEU A O 1
ATOM 812 N N . VAL A 1 102 ? -14.627 -4.970 5.556 1.00 91.19 102 VAL A N 1
ATOM 813 C CA . VAL A 1 102 ? -15.686 -4.748 4.553 1.00 91.19 102 VAL A CA 1
ATOM 814 C C . VAL A 1 102 ? -15.388 -3.496 3.726 1.00 91.19 102 VAL A C 1
ATOM 816 O O . VAL A 1 102 ? -15.457 -3.541 2.501 1.00 91.19 102 VAL A O 1
ATOM 819 N N . ILE A 1 103 ? -14.987 -2.399 4.375 1.00 88.19 103 ILE A N 1
ATOM 820 C CA . ILE A 1 103 ? -14.579 -1.170 3.684 1.00 88.19 103 ILE A CA 1
ATOM 821 C C . ILE A 1 103 ? -13.377 -1.441 2.773 1.00 88.19 103 ILE A C 1
ATOM 823 O O . ILE A 1 103 ? -13.393 -1.022 1.622 1.00 88.19 103 ILE A O 1
ATOM 827 N N . ALA A 1 104 ? -12.371 -2.186 3.235 1.00 85.62 104 ALA A N 1
ATOM 828 C CA . ALA A 1 104 ? -11.211 -2.549 2.425 1.00 85.62 104 ALA A CA 1
ATOM 829 C C . ALA A 1 104 ? -11.601 -3.309 1.148 1.00 85.62 104 ALA A C 1
ATOM 831 O O . ALA A 1 104 ? -11.088 -3.001 0.075 1.00 85.62 104 ALA A O 1
ATOM 832 N N . VAL A 1 105 ? -12.539 -4.256 1.248 1.00 86.94 105 VAL A N 1
ATOM 833 C CA . VAL A 1 105 ? -13.067 -4.992 0.089 1.00 86.94 105 VAL A CA 1
ATOM 834 C C . VAL A 1 105 ? -13.776 -4.047 -0.881 1.00 86.94 105 VAL A C 1
ATOM 836 O O . VAL A 1 105 ? -13.531 -4.122 -2.081 1.00 86.94 105 VAL A O 1
ATOM 839 N N . LEU A 1 106 ? -14.602 -3.122 -0.384 1.00 89.44 106 LEU A N 1
ATOM 840 C CA . LEU A 1 106 ? -15.273 -2.128 -1.231 1.00 89.44 106 LEU A CA 1
ATOM 841 C C . LEU A 1 106 ? -14.274 -1.198 -1.935 1.00 89.44 106 LEU A C 1
ATOM 843 O O . LEU A 1 106 ? -14.443 -0.910 -3.116 1.00 89.44 106 LEU A O 1
ATOM 847 N N . LEU A 1 107 ? -13.215 -0.769 -1.241 1.00 85.44 107 LEU A N 1
ATOM 848 C CA . LEU A 1 107 ? -12.142 0.036 -1.831 1.00 85.44 107 LEU A CA 1
ATOM 849 C C . LEU A 1 107 ? -11.369 -0.743 -2.906 1.00 85.44 107 LEU A C 1
ATOM 851 O O . LEU A 1 107 ? -11.015 -0.165 -3.932 1.00 85.44 107 LEU A O 1
ATOM 855 N N . ALA A 1 108 ? -11.137 -2.043 -2.696 1.00 82.50 108 ALA A N 1
ATOM 856 C CA . ALA A 1 108 ? -10.540 -2.933 -3.694 1.00 82.50 108 ALA A CA 1
ATOM 857 C C . ALA A 1 108 ? -11.424 -3.054 -4.943 1.00 82.50 108 ALA A C 1
ATOM 859 O O . ALA A 1 108 ? -10.941 -2.867 -6.055 1.00 82.50 108 ALA A O 1
ATOM 860 N N . LEU A 1 109 ? -12.720 -3.333 -4.764 1.00 84.44 109 LEU A N 1
ATOM 861 C CA . LEU A 1 109 ? -13.675 -3.470 -5.870 1.00 84.44 109 LEU A CA 1
ATOM 862 C C . LEU A 1 109 ? -13.867 -2.160 -6.640 1.00 84.44 109 LEU A C 1
ATOM 864 O O . LEU A 1 109 ? -14.050 -2.184 -7.852 1.00 84.44 109 LEU A O 1
ATOM 868 N N . GLY A 1 110 ? -13.805 -1.022 -5.946 1.00 82.50 110 GLY A N 1
ATOM 869 C CA . GLY A 1 110 ? -13.869 0.304 -6.556 1.00 82.50 110 GLY A CA 1
ATOM 870 C C . GLY A 1 110 ? -12.577 0.750 -7.245 1.00 82.50 110 GLY A C 1
ATOM 871 O O . GLY A 1 110 ? -12.529 1.879 -7.723 1.00 82.50 110 GLY A O 1
ATOM 872 N N . GLY A 1 111 ? -11.520 -0.073 -7.255 1.00 77.50 111 GLY A N 1
ATOM 873 C CA . GLY A 1 111 ? -10.222 0.284 -7.838 1.00 77.50 111 GLY A CA 1
ATOM 874 C C . GLY A 1 111 ? -9.469 1.382 -7.077 1.00 77.50 111 GLY A C 1
ATOM 875 O O . GLY A 1 111 ? -8.454 1.870 -7.551 1.00 77.50 111 GLY A O 1
ATOM 876 N N . ILE A 1 112 ? -9.923 1.773 -5.881 1.00 80.31 112 ILE A N 1
ATOM 877 C CA . ILE A 1 112 ? -9.305 2.856 -5.094 1.00 80.31 112 ILE A CA 1
ATOM 878 C C . ILE A 1 112 ? -7.962 2.411 -4.507 1.00 80.31 112 ILE A C 1
ATOM 880 O O . ILE A 1 112 ? -7.079 3.230 -4.277 1.00 80.31 112 ILE A O 1
ATOM 884 N N . LEU A 1 113 ? -7.792 1.107 -4.271 1.00 74.81 113 LEU A N 1
ATOM 885 C CA . LEU A 1 113 ? -6.505 0.553 -3.847 1.00 74.81 113 LEU A CA 1
ATOM 886 C C . LEU A 1 113 ? -5.478 0.490 -4.989 1.00 74.81 113 LEU A C 1
ATOM 888 O O . LEU A 1 113 ? -4.309 0.226 -4.716 1.00 74.81 113 LEU A O 1
ATOM 892 N N . ASP A 1 114 ? -5.902 0.705 -6.237 1.00 69.06 114 ASP A N 1
ATOM 893 C CA . ASP A 1 114 ? -5.043 0.586 -7.409 1.00 69.06 114 ASP A CA 1
ATOM 894 C C . ASP A 1 114 ? -4.010 1.724 -7.492 1.00 69.06 114 ASP A C 1
ATOM 896 O O . ASP A 1 114 ? -4.210 2.853 -7.035 1.00 69.06 114 ASP A O 1
ATOM 900 N N . ALA A 1 115 ? -2.870 1.407 -8.100 1.00 64.75 115 ALA A N 1
ATOM 901 C CA . ALA A 1 115 ? -1.708 2.271 -8.219 1.00 64.75 115 ALA A CA 1
ATOM 902 C C . ALA A 1 115 ? -1.958 3.510 -9.096 1.00 64.75 115 ALA A C 1
ATOM 904 O O . ALA A 1 115 ? -1.220 4.487 -8.970 1.00 64.75 115 ALA A O 1
ATOM 905 N N . SER A 1 116 ? -2.989 3.499 -9.946 1.00 66.25 116 SER A N 1
ATOM 906 C CA . SER A 1 116 ? -3.330 4.590 -10.872 1.00 66.25 116 SER A CA 1
ATOM 907 C C . SER A 1 116 ? -3.538 5.937 -10.166 1.00 66.25 116 SER A C 1
ATOM 909 O O . SER A 1 116 ? -3.060 6.967 -10.640 1.00 66.25 116 SER A O 1
ATOM 911 N N . PHE A 1 117 ? -4.159 5.941 -8.983 1.00 60.62 117 PHE A N 1
ATOM 912 C CA . PHE A 1 117 ? -4.368 7.164 -8.203 1.00 60.62 117 PHE A CA 1
ATOM 913 C C . PHE A 1 117 ? -3.071 7.691 -7.560 1.00 60.62 117 PHE A C 1
ATOM 915 O O . PHE A 1 117 ? -2.851 8.900 -7.478 1.00 60.62 117 PHE A O 1
ATOM 922 N N . LEU A 1 118 ? -2.182 6.795 -7.119 1.00 66.44 118 LEU A N 1
ATOM 923 C CA . LEU A 1 118 ? -0.914 7.162 -6.470 1.00 66.44 118 LEU A CA 1
ATOM 924 C C . LEU A 1 118 ? 0.174 7.544 -7.444 1.00 66.44 118 LEU A C 1
ATOM 926 O O . LEU A 1 118 ? 1.065 8.307 -7.072 1.00 66.44 118 LEU A O 1
ATOM 930 N N . LYS A 1 119 ? 0.105 7.002 -8.659 1.00 65.81 119 LYS A N 1
ATOM 931 C CA . LYS A 1 119 ? 1.078 7.229 -9.712 1.00 65.81 119 LYS A CA 1
ATOM 932 C C . LYS A 1 119 ? 1.359 8.717 -9.875 1.00 65.81 119 LYS A C 1
ATOM 934 O O . LYS A 1 119 ? 2.506 9.108 -9.796 1.00 65.81 119 LYS A O 1
ATOM 939 N N . ASN A 1 120 ? 0.323 9.548 -9.945 1.00 59.56 120 ASN A N 1
ATOM 940 C CA . ASN A 1 120 ? 0.481 10.989 -10.157 1.00 59.56 120 ASN A CA 1
ATOM 941 C C . ASN A 1 120 ? 0.834 11.792 -8.894 1.00 59.56 120 ASN A C 1
ATOM 943 O O . ASN A 1 120 ? 1.307 12.920 -9.001 1.00 59.56 120 ASN A O 1
ATOM 947 N N . ILE A 1 121 ? 0.580 11.247 -7.700 1.00 61.31 121 ILE A N 1
ATOM 948 C CA . ILE A 1 121 ? 0.720 11.984 -6.433 1.00 61.31 121 ILE A CA 1
ATOM 949 C C . ILE A 1 121 ? 2.059 11.680 -5.757 1.00 61.31 121 ILE A C 1
ATOM 951 O O . ILE A 1 121 ? 2.677 12.571 -5.178 1.00 61.31 121 ILE A O 1
ATOM 955 N N . LEU A 1 122 ? 2.509 10.425 -5.810 1.00 63.03 122 LEU A N 1
ATOM 956 C CA . LEU A 1 122 ? 3.693 9.961 -5.084 1.00 63.03 122 LEU A CA 1
ATOM 957 C C . LEU A 1 122 ? 4.891 9.657 -5.981 1.00 63.03 122 LEU A C 1
ATOM 959 O O . LEU A 1 122 ? 6.012 9.586 -5.474 1.00 63.03 122 LEU A O 1
ATOM 963 N N . PHE A 1 123 ? 4.688 9.478 -7.286 1.00 66.75 123 PHE A N 1
ATOM 964 C CA . PHE A 1 123 ? 5.744 9.046 -8.194 1.00 66.75 123 PHE A CA 1
ATOM 965 C C . PHE A 1 123 ? 5.847 10.031 -9.361 1.00 66.75 123 PHE A C 1
ATOM 967 O O . PHE A 1 123 ? 4.950 10.147 -10.179 1.00 66.75 123 PHE A O 1
ATOM 974 N N . ALA A 1 124 ? 6.942 10.784 -9.452 1.00 60.06 124 ALA A N 1
ATOM 975 C CA . ALA A 1 124 ? 7.163 11.639 -10.616 1.00 60.06 124 ALA A CA 1
ATOM 976 C C . ALA A 1 124 ? 7.628 10.767 -11.803 1.00 60.06 124 ALA A C 1
ATOM 978 O O . ALA A 1 124 ? 8.689 10.145 -11.679 1.00 60.06 124 ALA A O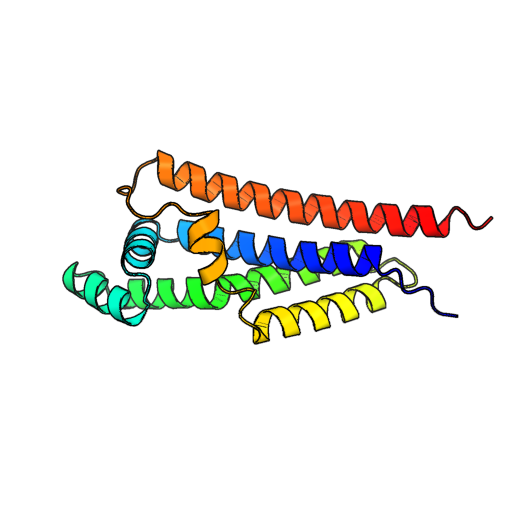 1
ATOM 979 N N . PRO A 1 125 ? 6.884 10.692 -12.925 1.00 55.41 125 PRO A N 1
ATOM 980 C CA . PRO A 1 125 ? 7.369 10.027 -14.131 1.00 55.41 125 PRO A CA 1
ATOM 981 C C . PRO A 1 125 ? 8.507 10.842 -14.775 1.00 55.41 125 PRO A C 1
ATOM 983 O O . PRO A 1 125 ? 8.490 12.074 -14.747 1.00 55.41 125 PRO A O 1
ATOM 986 N N . GLY A 1 126 ? 9.491 10.161 -15.372 1.00 52.44 126 GLY A N 1
ATOM 987 C CA . GLY A 1 126 ? 10.460 10.787 -16.283 1.00 52.44 126 GLY A CA 1
ATOM 988 C C . GLY A 1 126 ? 11.791 11.261 -15.687 1.00 52.44 126 GLY A C 1
ATOM 989 O O . GLY A 1 126 ? 12.320 12.290 -16.110 1.00 52.44 126 GLY A O 1
ATOM 990 N N . ARG A 1 127 ? 12.388 10.542 -14.732 1.00 51.75 127 ARG A N 1
ATOM 991 C CA . ARG A 1 127 ? 13.805 10.750 -14.391 1.00 51.75 127 ARG A CA 1
ATOM 992 C C . ARG A 1 127 ? 14.515 9.413 -14.375 1.00 51.75 127 ARG A C 1
ATOM 994 O O . ARG A 1 127 ? 14.188 8.608 -13.523 1.00 51.75 127 ARG A O 1
ATOM 1001 N N . PHE A 1 128 ? 15.485 9.246 -15.276 1.00 51.59 128 PHE A N 1
ATOM 1002 C CA . PHE A 1 128 ? 16.434 8.133 -15.309 1.00 51.59 128 PHE A CA 1
ATOM 1003 C C . PHE A 1 128 ? 16.785 7.633 -13.904 1.00 51.59 128 PHE A C 1
ATOM 1005 O O . PHE A 1 128 ? 17.114 8.470 -13.052 1.00 51.59 128 PHE A O 1
ATOM 1012 N N . VAL A 1 129 ? 16.779 6.304 -13.722 1.00 56.06 129 VAL A N 1
ATOM 1013 C CA . VAL A 1 129 ? 17.197 5.560 -12.521 1.00 56.06 129 VAL A CA 1
ATOM 1014 C C . VAL A 1 129 ? 18.389 6.243 -11.869 1.00 56.06 129 VAL A C 1
ATOM 1016 O O . VAL A 1 129 ? 19.552 6.027 -12.208 1.00 56.06 129 VAL A O 1
ATOM 1019 N N . SER A 1 130 ? 18.087 7.122 -10.925 1.00 62.78 130 SER A N 1
ATOM 1020 C CA . SER A 1 130 ? 19.072 7.892 -10.187 1.00 62.78 130 SER A CA 1
ATOM 1021 C C . SER A 1 130 ? 18.863 7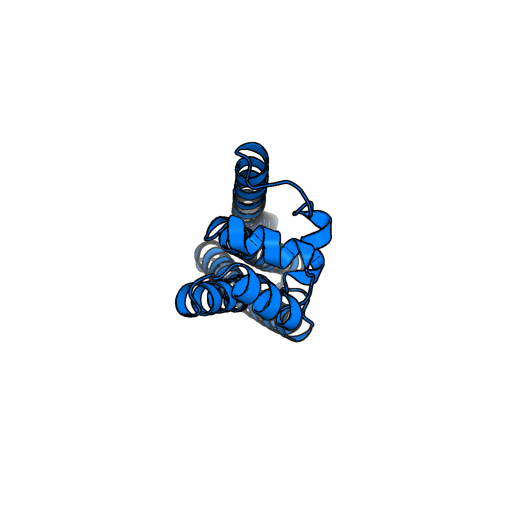.616 -8.715 1.00 62.78 130 SER A C 1
ATOM 1023 O O . SER A 1 130 ? 17.746 7.353 -8.260 1.00 62.78 130 SER A O 1
ATOM 1025 N N . ALA A 1 131 ? 19.939 7.726 -7.939 1.00 66.94 131 ALA A N 1
ATOM 1026 C CA . ALA A 1 131 ? 19.872 7.579 -6.488 1.00 66.94 131 ALA A CA 1
ATOM 1027 C C . ALA A 1 131 ? 18.791 8.487 -5.863 1.00 66.94 131 ALA A C 1
ATOM 1029 O O . ALA A 1 131 ? 18.185 8.131 -4.853 1.00 66.94 131 ALA A O 1
ATOM 1030 N N . SER A 1 132 ? 18.489 9.625 -6.501 1.00 71.06 132 SER A N 1
ATOM 1031 C CA . SER A 1 132 ? 17.425 10.538 -6.079 1.00 71.06 132 SER A CA 1
ATOM 1032 C C . SER A 1 132 ? 16.018 9.929 -6.184 1.00 71.06 132 SER A C 1
ATOM 1034 O O . SER A 1 132 ? 15.246 10.039 -5.235 1.00 71.06 132 SER A O 1
ATOM 1036 N N . VAL A 1 133 ? 15.700 9.220 -7.273 1.00 72.25 133 VAL A N 1
ATOM 1037 C CA . VAL A 1 133 ? 14.378 8.602 -7.501 1.00 72.25 133 VAL A CA 1
ATOM 1038 C C . VAL A 1 133 ? 14.145 7.461 -6.512 1.00 72.25 133 VAL A C 1
ATOM 1040 O O . VAL A 1 133 ? 13.124 7.426 -5.826 1.00 72.25 133 VAL A O 1
ATOM 1043 N N . MET A 1 134 ? 15.145 6.592 -6.344 1.00 75.19 134 MET A N 1
ATOM 1044 C CA . MET A 1 134 ? 1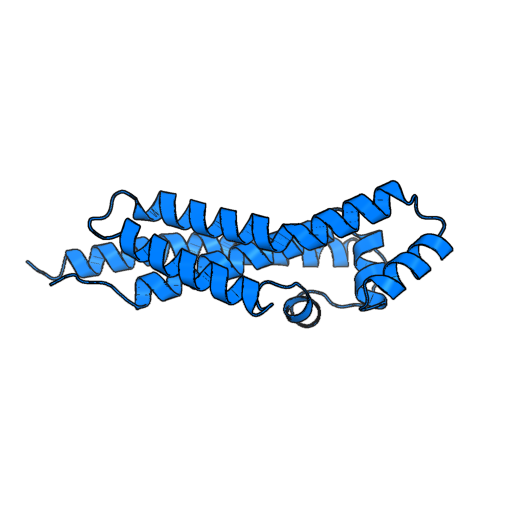5.096 5.493 -5.376 1.00 75.19 134 MET A CA 1
ATOM 1045 C C . MET A 1 134 ? 14.919 6.001 -3.937 1.00 75.19 134 MET A C 1
ATOM 1047 O O . MET A 1 134 ? 14.154 5.423 -3.160 1.00 75.19 134 MET A O 1
ATOM 1051 N N . THR A 1 135 ? 15.573 7.115 -3.592 1.00 81.56 135 THR A N 1
ATOM 1052 C CA . THR A 1 135 ? 15.416 7.766 -2.284 1.00 81.56 135 THR A CA 1
ATOM 1053 C C . THR A 1 135 ? 13.985 8.261 -2.083 1.00 81.56 135 THR A C 1
ATOM 1055 O O . THR A 1 135 ? 13.394 7.982 -1.043 1.00 81.56 135 THR A O 1
ATOM 1058 N N . VAL A 1 136 ? 13.392 8.937 -3.072 1.00 80.56 136 VAL A N 1
ATOM 1059 C CA . VAL A 1 136 ? 12.008 9.436 -2.983 1.00 80.56 136 VAL A CA 1
ATOM 1060 C C . VAL A 1 136 ? 11.018 8.288 -2.798 1.00 80.56 136 VAL A C 1
ATOM 1062 O O . VAL A 1 136 ? 10.166 8.352 -1.913 1.00 80.56 136 VAL A O 1
ATOM 1065 N N . TYR A 1 137 ? 11.148 7.208 -3.572 1.00 81.88 137 TYR A N 1
ATOM 1066 C CA . TYR A 1 137 ? 10.221 6.074 -3.485 1.00 81.88 137 TYR A CA 1
ATOM 1067 C C . TYR A 1 137 ? 10.327 5.384 -2.123 1.00 81.88 137 TYR A C 1
ATOM 1069 O O . TYR A 1 137 ? 9.313 5.081 -1.493 1.00 81.88 137 TYR A O 1
ATOM 1077 N N . THR A 1 138 ? 11.556 5.219 -1.626 1.00 85.31 138 THR A N 1
ATOM 1078 C CA . THR A 1 138 ? 11.827 4.647 -0.302 1.00 85.31 138 THR A CA 1
ATOM 1079 C C . THR A 1 138 ? 11.273 5.525 0.818 1.00 85.31 138 THR A C 1
ATOM 1081 O O . THR A 1 138 ? 10.647 5.015 1.746 1.00 85.31 138 THR A O 1
ATOM 1084 N N . LEU A 1 139 ? 11.445 6.846 0.732 1.00 87.75 139 LEU A N 1
ATOM 1085 C CA . LEU A 1 139 ? 10.886 7.781 1.708 1.00 87.75 139 LEU A CA 1
ATOM 1086 C C . LEU A 1 139 ? 9.357 7.745 1.711 1.00 87.75 139 LEU A C 1
ATOM 1088 O O . LEU A 1 139 ? 8.766 7.704 2.787 1.00 87.75 139 LEU A O 1
ATOM 1092 N N . ASN A 1 140 ? 8.718 7.689 0.541 1.00 85.81 140 ASN A N 1
ATOM 1093 C CA . ASN A 1 140 ? 7.264 7.565 0.438 1.00 85.81 140 ASN A CA 1
ATOM 1094 C C . ASN A 1 140 ? 6.765 6.249 1.042 1.00 85.81 140 ASN A C 1
ATOM 1096 O O . ASN A 1 140 ? 5.815 6.258 1.824 1.00 85.81 140 ASN A O 1
ATOM 1100 N N . TYR A 1 141 ? 7.439 5.132 0.753 1.00 88.06 141 TYR A N 1
ATOM 1101 C CA . TYR A 1 141 ? 7.155 3.843 1.384 1.00 88.06 141 TYR A CA 1
ATOM 1102 C C . TYR A 1 141 ? 7.216 3.933 2.916 1.00 88.06 141 TYR A C 1
ATOM 1104 O O . TYR A 1 141 ? 6.250 3.586 3.600 1.00 88.06 141 TYR A O 1
ATOM 1112 N N . LEU A 1 142 ? 8.327 4.440 3.458 1.00 92.00 142 LEU A N 1
ATOM 1113 C CA . LEU A 1 142 ? 8.538 4.552 4.902 1.00 92.00 142 LEU A CA 1
ATOM 1114 C C . LEU A 1 142 ? 7.552 5.522 5.561 1.00 92.00 142 LEU A C 1
ATOM 1116 O O . LEU A 1 142 ? 7.063 5.237 6.653 1.00 92.00 142 LEU A O 1
ATOM 1120 N N . LEU A 1 143 ? 7.230 6.638 4.903 1.00 91.62 143 LEU A N 1
ATOM 1121 C CA . LEU A 1 143 ? 6.262 7.621 5.383 1.00 91.62 143 LEU A CA 1
ATOM 1122 C C . LEU A 1 143 ? 4.869 6.998 5.500 1.00 91.62 143 LEU A C 1
ATOM 1124 O O . LEU A 1 143 ? 4.251 7.067 6.561 1.00 91.62 143 LEU A O 1
ATOM 1128 N N . LEU A 1 144 ? 4.381 6.363 4.432 1.00 92.06 144 LEU A N 1
ATOM 1129 C CA . LEU A 1 144 ? 3.060 5.732 4.403 1.00 92.06 144 LEU A CA 1
ATOM 1130 C C . LEU A 1 144 ? 2.955 4.606 5.430 1.00 92.06 144 LEU A C 1
ATOM 1132 O O . LEU A 1 144 ? 1.979 4.531 6.182 1.00 92.06 144 LEU A O 1
ATOM 1136 N N . LEU A 1 145 ? 3.989 3.765 5.511 1.00 92.06 145 LEU A N 1
ATOM 1137 C CA . LEU A 1 145 ? 4.045 2.691 6.488 1.00 92.06 145 LEU A CA 1
ATOM 1138 C C . LEU A 1 145 ? 4.070 3.262 7.912 1.00 92.06 145 LEU A C 1
ATOM 1140 O O . LEU A 1 145 ? 3.264 2.854 8.747 1.00 92.06 145 LEU A O 1
ATOM 1144 N N . GLY A 1 146 ? 4.914 4.257 8.186 1.00 92.12 146 GLY A N 1
ATOM 1145 C CA . GLY A 1 146 ? 4.993 4.931 9.482 1.00 92.12 146 GLY A CA 1
ATOM 1146 C C . GLY A 1 146 ? 3.667 5.570 9.906 1.00 92.12 146 GLY A C 1
ATOM 1147 O O . GLY A 1 146 ? 3.229 5.384 11.044 1.00 92.12 146 GLY A O 1
ATOM 1148 N N . LEU A 1 147 ? 2.974 6.245 8.983 1.00 92.88 147 LEU A N 1
ATOM 1149 C CA . LEU A 1 147 ? 1.639 6.803 9.211 1.00 92.88 147 LEU A CA 1
ATOM 1150 C C . LEU A 1 147 ? 0.605 5.709 9.503 1.00 92.88 147 LEU A C 1
ATOM 1152 O O . LEU A 1 147 ? -0.211 5.879 10.410 1.00 92.88 147 LEU A O 1
ATOM 1156 N N . SER A 1 148 ? 0.661 4.570 8.803 1.00 92.31 148 SER A N 1
ATOM 1157 C CA . SER A 1 148 ? -0.233 3.434 9.064 1.00 92.31 148 SER A CA 1
ATOM 1158 C C . SER A 1 148 ? -0.068 2.898 10.495 1.00 92.31 148 SER A C 1
ATOM 1160 O O . SER A 1 148 ? -1.055 2.705 11.208 1.00 92.31 148 SER A O 1
ATOM 1162 N N . PHE A 1 149 ? 1.170 2.761 10.982 1.00 92.31 149 PHE A N 1
ATOM 1163 C CA . PHE A 1 149 ? 1.438 2.372 12.366 1.00 92.31 149 PHE A CA 1
ATOM 1164 C C . PHE A 1 149 ? 0.940 3.427 13.350 1.00 92.31 149 PHE A C 1
ATOM 1166 O O . PHE A 1 149 ? 0.226 3.099 14.302 1.00 92.31 149 PHE A O 1
ATOM 1173 N N . TRP A 1 150 ? 1.279 4.695 13.118 1.00 93.50 150 TRP A N 1
ATOM 1174 C CA . TRP A 1 150 ? 0.895 5.790 14.004 1.00 93.50 150 TRP A CA 1
ATOM 1175 C C . TRP A 1 150 ? -0.627 5.887 14.171 1.00 93.50 150 TRP A C 1
ATOM 1177 O O . TRP A 1 150 ? -1.121 5.940 15.302 1.00 93.50 150 TRP A O 1
ATOM 1187 N N . LEU A 1 151 ? -1.381 5.810 13.070 1.00 91.44 151 LEU A N 1
ATOM 1188 C CA . LEU A 1 151 ? -2.843 5.850 13.085 1.00 91.44 151 LEU A CA 1
ATOM 1189 C C . LEU A 1 151 ? -3.458 4.625 13.764 1.00 91.44 151 LEU A C 1
ATOM 1191 O O . LEU A 1 151 ? -4.420 4.774 14.521 1.00 91.44 151 LEU A O 1
ATOM 1195 N N . ALA A 1 152 ? -2.887 3.432 13.574 1.00 89.06 152 ALA A N 1
ATOM 1196 C CA . ALA A 1 152 ? -3.356 2.232 14.260 1.00 89.06 152 ALA A CA 1
ATOM 1197 C C . ALA A 1 152 ? -3.236 2.392 15.787 1.00 89.06 152 ALA A C 1
ATOM 1199 O O . ALA A 1 152 ? -4.197 2.163 16.532 1.00 89.06 152 ALA A O 1
ATOM 1200 N N . PHE A 1 153 ? -2.084 2.863 16.277 1.00 89.81 153 PHE A N 1
ATOM 1201 C CA . PHE A 1 153 ? -1.892 3.124 17.706 1.00 89.81 153 PHE A CA 1
ATOM 1202 C C . PHE A 1 153 ? -2.755 4.283 18.228 1.00 89.81 153 PHE A C 1
ATOM 1204 O O . PHE A 1 153 ? -3.218 4.226 19.373 1.00 89.81 153 PHE A O 1
ATOM 1211 N N . LEU A 1 154 ? -3.024 5.304 17.410 1.00 88.75 154 LEU A N 1
ATOM 1212 C CA . LEU A 1 154 ? -3.939 6.394 17.753 1.00 88.75 154 LEU A CA 1
ATOM 1213 C C . LEU A 1 154 ? -5.383 5.891 17.923 1.00 88.75 154 LEU A C 1
ATOM 1215 O O . LEU A 1 154 ? -6.028 6.211 18.925 1.00 88.75 154 LEU A O 1
ATOM 1219 N N . GLY A 1 155 ? -5.861 5.035 17.014 1.00 82.12 155 GLY A N 1
ATOM 1220 C CA . GLY A 1 155 ? -7.178 4.393 17.102 1.00 82.12 155 GLY A CA 1
ATOM 1221 C C . GLY A 1 155 ? -7.356 3.604 18.401 1.00 82.12 155 GLY A C 1
ATOM 1222 O O . GLY A 1 155 ? -8.369 3.747 19.094 1.00 82.12 155 GLY A O 1
ATOM 1223 N N . LYS A 1 156 ? -6.318 2.863 18.815 1.00 84.38 156 LYS A N 1
ATOM 1224 C CA . LYS A 1 156 ? -6.288 2.169 20.113 1.00 84.38 156 LYS A CA 1
ATOM 1225 C C . LYS A 1 156 ? -6.439 3.123 21.298 1.00 84.38 156 LYS A C 1
ATOM 1227 O O . LYS A 1 156 ? -7.202 2.815 22.215 1.00 84.38 156 LYS A O 1
ATOM 1232 N N . ARG A 1 157 ? -5.722 4.254 21.302 1.00 84.94 157 ARG A N 1
ATOM 1233 C CA . ARG A 1 157 ? -5.799 5.252 22.386 1.00 84.94 157 ARG A CA 1
ATOM 1234 C C . ARG A 1 157 ? -7.191 5.874 22.474 1.00 84.94 157 ARG A C 1
ATOM 1236 O O . ARG A 1 157 ? -7.749 5.940 23.563 1.00 84.94 157 ARG A O 1
ATOM 1243 N N . ILE A 1 158 ? -7.786 6.248 21.341 1.00 82.50 158 ILE A N 1
ATOM 1244 C CA . ILE A 1 158 ? -9.135 6.838 21.292 1.00 82.50 158 ILE A CA 1
ATOM 1245 C C . ILE A 1 158 ? -10.181 5.876 21.865 1.00 82.50 158 ILE A C 1
ATOM 1247 O O . ILE A 1 158 ? -11.031 6.284 22.660 1.00 82.50 158 ILE A O 1
ATOM 1251 N N . LEU A 1 159 ? -10.091 4.590 21.517 1.00 80.44 159 LEU A N 1
ATOM 1252 C CA . LEU A 1 159 ? -10.986 3.569 22.059 1.00 80.44 159 LEU A CA 1
ATOM 1253 C C . LEU A 1 159 ? -10.828 3.414 23.586 1.00 80.44 159 LEU A C 1
ATOM 1255 O O . LEU A 1 159 ? -11.814 3.199 24.286 1.00 80.44 159 LEU A O 1
ATOM 1259 N N . GLN A 1 160 ? -9.610 3.570 24.120 1.00 79.38 160 GLN A N 1
ATOM 1260 C CA . GLN A 1 160 ? -9.346 3.529 25.566 1.00 79.38 160 GLN A CA 1
ATOM 1261 C C . GLN A 1 160 ? -9.888 4.757 26.308 1.00 79.38 160 GLN A C 1
ATOM 1263 O O . GLN A 1 160 ? -10.504 4.598 27.359 1.00 79.38 160 GLN A O 1
ATOM 1268 N N . THR A 1 161 ? -9.700 5.965 25.774 1.00 72.19 161 THR A N 1
ATOM 1269 C CA . THR A 1 161 ? -10.205 7.199 26.400 1.00 72.19 161 THR A CA 1
ATOM 1270 C C . THR A 1 161 ? -11.733 7.229 26.421 1.00 72.19 161 THR A C 1
ATOM 1272 O O . THR A 1 161 ? -12.331 7.556 27.443 1.00 72.19 161 THR A O 1
ATOM 1275 N N . GLY A 1 162 ? -12.382 6.791 25.336 1.00 60.31 162 GLY A N 1
ATOM 1276 C CA . GLY A 1 162 ? -13.843 6.669 25.282 1.00 60.31 162 GLY A CA 1
ATOM 1277 C C . GLY A 1 162 ? -14.424 5.628 26.250 1.00 60.31 162 GLY A C 1
ATOM 1278 O O . GLY A 1 162 ? -15.594 5.724 26.614 1.00 60.31 162 GLY A O 1
ATOM 1279 N N . SER A 1 163 ? -13.610 4.657 26.682 1.00 56.69 163 SER A N 1
ATOM 1280 C CA . SER A 1 163 ? -13.971 3.672 27.708 1.00 56.69 163 SER A CA 1
ATOM 1281 C C . SER A 1 163 ? -13.753 4.184 29.137 1.00 56.69 163 SER A C 1
ATOM 1283 O O . SER A 1 163 ? -14.433 3.699 30.033 1.00 56.69 163 SER A O 1
ATOM 1285 N N . ARG A 1 164 ? -12.819 5.124 29.365 1.00 56.94 164 ARG A N 1
ATOM 1286 C CA . ARG A 1 164 ? -12.499 5.670 30.701 1.00 56.94 164 ARG A CA 1
ATOM 1287 C C . ARG A 1 164 ? -13.401 6.827 31.138 1.00 56.94 164 ARG A C 1
ATOM 1289 O O . ARG A 1 164 ? -13.666 6.934 32.324 1.00 56.94 164 ARG A O 1
ATOM 1296 N N . ASN A 1 165 ? -13.927 7.636 30.216 1.00 54.19 165 ASN A N 1
ATOM 1297 C CA . ASN A 1 165 ? -14.863 8.739 30.518 1.00 54.19 165 ASN A CA 1
ATOM 1298 C C . ASN A 1 165 ? -16.293 8.272 30.885 1.00 54.19 165 ASN A C 1
ATOM 1300 O O . ASN A 1 165 ? -17.272 8.963 30.613 1.00 54.19 165 ASN A O 1
ATOM 1304 N N . LYS A 1 166 ? -16.433 7.066 31.438 1.00 46.69 166 LYS A N 1
ATOM 1305 C CA . LYS A 1 166 ? -17.709 6.468 31.849 1.00 46.69 166 LYS A CA 1
ATOM 1306 C C . LYS A 1 166 ? -17.619 5.830 33.239 1.00 46.69 166 LYS A C 1
ATOM 1308 O O . LYS A 1 166 ? -18.176 4.755 33.457 1.00 46.69 166 LYS A O 1
ATOM 1313 N N . VAL A 1 167 ? -16.875 6.472 34.133 1.00 42.41 167 VAL A N 1
ATOM 1314 C CA . VAL A 1 167 ? -16.981 6.252 35.578 1.00 42.41 167 VAL A CA 1
ATOM 1315 C C . VAL A 1 167 ? -17.625 7.493 36.162 1.00 42.41 167 VAL A C 1
ATOM 1317 O O . VAL A 1 167 ? -17.164 8.590 35.770 1.00 42.41 167 VAL A O 1
#

Solvent-accessible surface area (backbone atoms only — not comparable to full-atom values): 8826 Å² total; per-residue (Å²): 132,86,83,81,54,67,68,44,30,52,34,41,35,48,14,18,51,30,20,10,52,15,27,40,33,46,39,39,63,75,42,47,71,59,35,50,47,40,52,68,49,75,35,73,77,51,23,55,53,51,41,52,73,71,67,50,56,66,69,59,52,52,52,50,52,50,38,58,69,44,19,23,59,54,13,31,52,48,21,49,51,52,41,42,73,66,27,63,94,40,101,58,27,60,61,40,46,52,51,21,49,53,50,50,52,53,36,51,76,68,50,67,54,42,61,76,72,44,41,80,75,73,45,83,68,86,67,77,94,37,76,67,56,58,48,52,40,51,50,50,20,51,49,30,40,50,49,20,52,54,38,39,58,47,33,47,50,53,58,50,54,70,63,60,80,73,119

Radius of gyration: 18.66 Å; Cα contacts (8 Å, |Δi|>4): 190; chains: 1; bounding box: 46×26×63 Å

Sequence (167 aa):
MHRINPRVILLHSLVVLLASYAFVALGYIYDVPLAELYLETDDLDKFERSANMYQVNADRIGKFTLVQKYAPFAGALFGVALSFIVLRKKEFGLQHILIALVIAVLLALGGILDASFLKNILFAPGRFVSASVMTVYTLNYL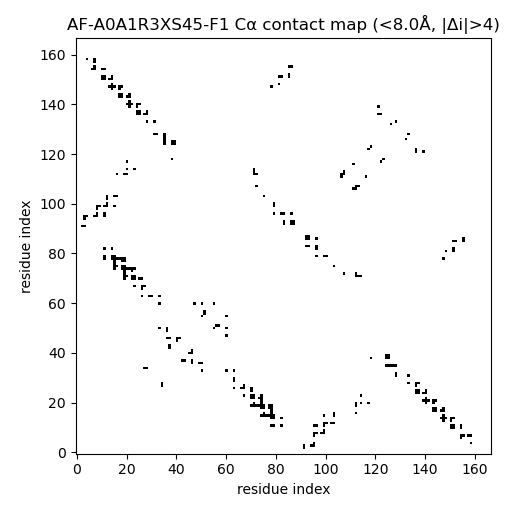LLLGLSFWLAFLGKRILQTGSRNKV

Mean predicted aligned error: 7.73 Å

Foldseek 3Di:
DDDDDVLLLVLLLLLLLLLLVLLLLVLCLVDVVLSLLCLVQVDLVSSVVVCVVVVHDPVVSVVSVVSLVCSSVVSNVVSLVLQCVLQVVDPCSVVSSVSSVVSSVVCVVVCVSHCSVVSVPQADHDDPPDPVRSVSSVVSSCVSNVSSNVSSNVSSVVSVVVVVVPD

pLDDT: mean 80.16, std 12.08, range [42.41, 94.75]